Protein AF-A0A7S0I139-F1 (afdb_monomer)

Nearest PDB structures (foldseek):
  7aqc-assembly1_R  TM=9.179E-01  e=1.512E-05  Bacillus subtilis subsp. subtilis str. 168
  8s1u-assembly1_H  TM=9.292E-01  e=3.301E-05  Bacillus subtilis subsp. subtilis str. 168
  5h3w-assembly1_B  TM=8.240E-01  e=2.596E-05  Streptococcus suis
  5h3w-assembly1_A  TM=7.761E-01  e=1.811E-05  Streptococcus suis
  7ope-assembly1_0  TM=8.280E-01  e=2.124E-04  Bacillus subtilis subsp. subtilis str. 168

Structure (mmCIF, N/CA/C/O backbone):
data_AF-A0A7S0I139-F1
#
_entry.id   AF-A0A7S0I139-F1
#
loop_
_atom_site.group_PDB
_atom_site.id
_atom_site.type_symbol
_atom_site.label_atom_id
_atom_site.label_alt_id
_atom_site.label_comp_id
_atom_site.label_asym_id
_atom_site.label_entity_id
_atom_site.label_seq_id
_atom_site.pdbx_PDB_ins_code
_atom_site.Cartn_x
_atom_site.Cartn_y
_atom_site.Cartn_z
_atom_site.occupancy
_atom_site.B_iso_or_equiv
_atom_site.auth_seq_id
_atom_site.auth_comp_id
_atom_site.auth_asym_id
_atom_site.auth_atom_id
_atom_site.pdbx_PDB_model_num
ATOM 1 N N . THR A 1 1 ? -18.151 40.736 17.067 1.00 50.47 1 THR A N 1
ATOM 2 C CA . THR A 1 1 ? -18.197 39.431 16.373 1.00 50.47 1 THR A CA 1
ATOM 3 C C . THR A 1 1 ? -17.439 38.428 17.221 1.00 50.47 1 THR A C 1
ATOM 5 O O . THR A 1 1 ? -16.233 38.575 17.356 1.00 50.47 1 THR A O 1
ATOM 8 N N . LYS A 1 2 ? -18.119 37.511 17.925 1.00 50.06 2 LYS A N 1
ATOM 9 C CA . LYS A 1 2 ? -17.433 36.521 18.777 1.00 50.06 2 LYS A CA 1
ATOM 10 C C . LYS A 1 2 ? -16.737 35.507 17.869 1.00 50.06 2 LYS A C 1
ATOM 12 O O . LYS A 1 2 ? -17.412 34.831 17.100 1.00 50.06 2 LYS A O 1
ATOM 17 N N . ALA A 1 3 ? -15.411 35.434 17.931 1.00 61.94 3 ALA A N 1
ATOM 18 C CA . ALA A 1 3 ? -14.649 34.405 17.238 1.00 61.94 3 ALA A CA 1
ATOM 19 C C . ALA A 1 3 ? -15.032 33.032 17.815 1.00 61.94 3 ALA A C 1
ATOM 21 O O . ALA A 1 3 ? -14.872 32.796 19.014 1.00 61.94 3 ALA A O 1
ATOM 22 N N . SER A 1 4 ? -15.584 32.145 16.985 1.00 67.50 4 SER A N 1
ATOM 23 C CA . SER A 1 4 ? -15.813 30.756 17.376 1.00 67.50 4 SER A CA 1
ATOM 24 C C . SER A 1 4 ? -14.469 30.038 17.403 1.00 67.50 4 SER A C 1
ATOM 26 O O . SER A 1 4 ? -13.767 30.013 16.390 1.00 67.50 4 SER A O 1
ATOM 28 N N . ILE A 1 5 ? -14.116 29.445 18.541 1.00 71.31 5 ILE A N 1
ATOM 29 C CA . ILE A 1 5 ? -12.948 28.570 18.650 1.00 71.31 5 ILE A CA 1
ATOM 30 C C . ILE A 1 5 ? -13.172 27.399 17.690 1.00 71.31 5 ILE A C 1
ATOM 3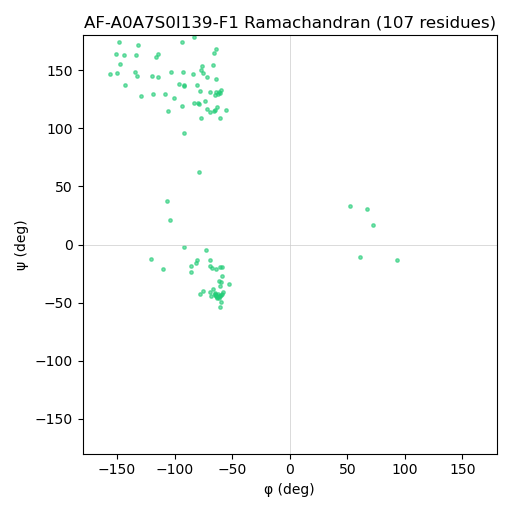2 O O . ILE A 1 5 ? -14.048 26.563 17.917 1.00 71.31 5 ILE A O 1
ATOM 36 N N . GLN A 1 6 ? -12.418 27.363 16.591 1.00 72.25 6 GLN A N 1
ATOM 37 C CA . GLN A 1 6 ? -12.414 26.215 15.694 1.00 72.25 6 GLN A CA 1
ATOM 38 C C . GLN A 1 6 ? -11.815 25.037 16.463 1.00 72.25 6 GLN A C 1
ATOM 40 O O . GLN A 1 6 ? -10.654 25.074 16.867 1.00 72.25 6 GLN A O 1
ATOM 45 N N . GLN A 1 7 ? -12.631 24.012 16.710 1.00 75.88 7 GLN A N 1
ATOM 46 C CA . GLN A 1 7 ? -12.170 22.749 17.278 1.00 75.88 7 GLN A CA 1
ATOM 47 C C . GLN A 1 7 ? -11.043 22.206 16.395 1.00 75.88 7 GLN A C 1
ATOM 49 O O . GLN A 1 7 ? -11.257 21.904 15.220 1.00 75.88 7 GLN A O 1
ATOM 54 N N . ILE A 1 8 ? -9.834 22.113 16.952 1.00 80.94 8 ILE A N 1
ATOM 55 C CA . ILE A 1 8 ? -8.684 21.557 16.240 1.00 80.94 8 ILE A CA 1
ATOM 56 C C . ILE A 1 8 ? -8.987 20.081 15.984 1.00 80.94 8 ILE A C 1
ATOM 58 O O . ILE A 1 8 ? -9.152 19.290 16.916 1.00 80.94 8 ILE A O 1
ATOM 62 N N . ARG A 1 9 ? -9.097 19.716 14.705 1.00 88.38 9 ARG A N 1
ATOM 63 C CA . ARG A 1 9 ? -9.361 18.340 14.285 1.00 88.38 9 ARG A CA 1
ATOM 64 C C . ARG A 1 9 ? -8.247 17.429 14.797 1.00 88.38 9 ARG A C 1
ATOM 66 O O . ARG A 1 9 ? -7.068 17.723 14.619 1.00 88.38 9 ARG A O 1
ATOM 73 N N . LYS A 1 10 ? -8.620 16.291 15.385 1.00 87.44 10 LYS A N 1
ATOM 74 C CA . LYS A 1 10 ? -7.655 15.240 15.721 1.00 87.44 10 LYS A CA 1
ATOM 75 C C . LYS A 1 10 ? -7.138 14.611 14.429 1.00 87.44 10 LYS A C 1
ATOM 77 O O . LYS A 1 10 ? -7.903 13.984 13.702 1.00 87.44 10 LYS A O 1
ATOM 82 N N . THR A 1 11 ? -5.853 14.795 14.155 1.00 89.69 11 THR A N 1
ATOM 83 C CA . THR A 1 11 ? -5.167 14.162 13.026 1.00 89.69 11 THR A CA 1
ATOM 84 C C . THR A 1 11 ? -5.137 12.652 13.225 1.00 89.69 11 THR A C 1
ATOM 86 O O . THR A 1 11 ? -4.710 12.168 14.277 1.00 89.69 11 THR A O 1
ATOM 89 N N . HIS A 1 12 ? -5.574 11.894 12.224 1.00 92.88 12 HIS A N 1
ATOM 90 C CA . HIS A 1 12 ? -5.452 10.445 12.254 1.00 92.88 12 HIS A CA 1
ATOM 91 C C . HIS A 1 12 ? -4.007 10.020 11.976 1.00 92.88 12 HIS A C 1
ATOM 93 O O . HIS A 1 12 ? -3.282 10.643 11.201 1.00 92.88 12 HIS A O 1
ATOM 99 N N . TRP A 1 13 ? -3.584 8.908 12.580 1.00 93.56 13 TRP A N 1
ATOM 100 C CA . TRP A 1 13 ? -2.213 8.398 12.462 1.00 93.56 13 TRP A CA 1
ATOM 101 C C . TRP A 1 13 ? -1.794 8.088 11.016 1.00 93.56 13 TRP A C 1
ATOM 103 O O . TRP A 1 13 ? -0.602 8.126 10.707 1.00 93.56 13 TRP A O 1
ATOM 113 N N . PHE A 1 14 ? -2.756 7.763 10.145 1.00 94.19 14 PHE A N 1
ATOM 114 C CA . PHE A 1 14 ? -2.508 7.368 8.761 1.00 94.19 14 PHE A CA 1
ATOM 115 C C . PHE A 1 14 ? -2.274 8.557 7.824 1.00 94.19 14 PHE A C 1
ATOM 117 O O . PHE A 1 14 ? -1.764 8.376 6.724 1.00 94.19 14 PHE A O 1
ATOM 124 N N . GLU A 1 15 ? -2.580 9.783 8.254 1.00 93.94 15 GLU A N 1
ATOM 125 C CA . GLU A 1 15 ? -2.470 10.976 7.403 1.00 93.94 15 GLU A CA 1
ATOM 126 C C . GLU A 1 15 ? -1.025 11.362 7.066 1.00 93.94 15 GLU A C 1
ATOM 128 O O . GLU A 1 15 ? -0.768 12.136 6.141 1.00 93.94 15 GLU A O 1
ATOM 133 N N . LYS A 1 16 ? -0.057 10.781 7.782 1.00 92.81 16 LYS A N 1
ATOM 134 C CA . LYS A 1 16 ? 1.367 10.873 7.439 1.00 92.81 16 LYS A CA 1
ATOM 135 C C . LYS A 1 16 ? 1.721 10.127 6.144 1.00 92.81 16 LYS A C 1
ATOM 137 O O . LYS A 1 16 ? 2.758 10.421 5.552 1.00 92.81 16 LYS A O 1
ATOM 142 N N . PHE A 1 17 ? 0.878 9.187 5.717 1.00 95.94 17 PHE A N 1
ATOM 143 C CA . PHE A 1 17 ? 1.015 8.438 4.471 1.00 95.94 17 PHE A CA 1
ATOM 144 C C . PHE A 1 17 ? 0.235 9.112 3.342 1.00 95.94 17 PHE A C 1
ATOM 146 O O . PHE A 1 17 ? -0.473 10.104 3.531 1.00 95.94 17 PHE A O 1
ATOM 153 N N . ILE A 1 18 ? 0.373 8.588 2.133 1.00 95.81 18 ILE A N 1
ATOM 154 C CA . ILE A 1 18 ? -0.603 8.848 1.083 1.00 95.81 18 ILE A CA 1
ATOM 155 C C . ILE A 1 18 ? -1.805 7.955 1.370 1.00 95.81 18 ILE A C 1
ATOM 157 O O . ILE A 1 18 ? -1.638 6.764 1.619 1.00 95.81 18 ILE A O 1
ATOM 161 N N . TRP A 1 19 ? -3.008 8.517 1.335 1.00 96.56 19 TRP A N 1
ATOM 162 C CA . TRP A 1 19 ? -4.213 7.750 1.606 1.00 96.56 19 TRP A CA 1
ATOM 163 C C . TRP A 1 19 ? -5.401 8.257 0.800 1.00 96.56 19 TRP A C 1
ATOM 165 O O . TRP A 1 19 ? -5.444 9.419 0.395 1.00 96.56 19 TRP A O 1
ATOM 175 N N . PHE A 1 20 ? -6.364 7.370 0.583 1.00 97.56 20 PHE A N 1
ATOM 176 C CA . PHE A 1 20 ? -7.692 7.718 0.098 1.00 97.56 20 PHE A CA 1
ATOM 177 C C . PHE A 1 20 ? -8.717 6.709 0.623 1.00 97.56 20 PHE A C 1
ATOM 179 O O . PHE A 1 20 ? -8.354 5.630 1.096 1.00 97.56 20 PHE A O 1
ATOM 186 N N . ILE A 1 21 ? -9.996 7.074 0.553 1.00 97.44 21 ILE A N 1
ATOM 187 C CA . ILE A 1 21 ? -11.108 6.161 0.830 1.00 97.44 21 ILE A CA 1
ATOM 188 C C . ILE A 1 21 ? -11.664 5.681 -0.509 1.00 97.44 21 ILE A C 1
ATOM 190 O O . ILE A 1 21 ? -11.972 6.507 -1.371 1.00 97.44 21 ILE A O 1
ATOM 194 N N . SER A 1 22 ? -11.749 4.364 -0.705 1.00 97.38 22 SER A N 1
ATOM 195 C CA . SER A 1 22 ? -12.356 3.784 -1.905 1.00 97.38 22 SER A CA 1
ATOM 196 C C . SER A 1 22 ? -13.851 4.092 -1.969 1.00 97.38 22 SER A C 1
ATOM 198 O O . SER A 1 22 ? -14.480 4.453 -0.972 1.00 97.38 22 SER A O 1
ATOM 200 N N . SER A 1 23 ? -14.453 3.898 -3.142 1.00 96.75 23 SER A N 1
ATOM 201 C CA . SER A 1 23 ? -15.902 4.084 -3.318 1.00 96.75 23 SER A CA 1
ATOM 202 C C . SER A 1 23 ? -16.747 3.165 -2.429 1.00 96.75 23 SER A C 1
ATOM 204 O O . SER A 1 23 ? -17.908 3.464 -2.175 1.00 96.75 23 SER A O 1
ATOM 206 N N . GLU A 1 24 ? -16.161 2.077 -1.930 1.00 96.50 24 GLU A N 1
ATOM 207 C CA . GLU A 1 24 ? -16.807 1.104 -1.043 1.00 96.50 24 GLU A CA 1
ATOM 208 C C . GLU A 1 24 ? -16.349 1.268 0.414 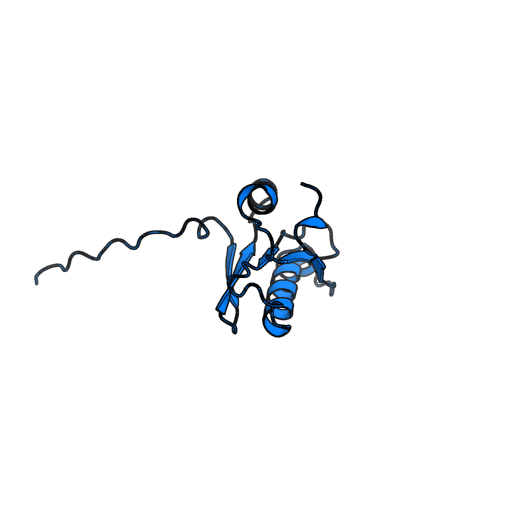1.00 96.50 24 GLU A C 1
ATOM 210 O O . GLU A 1 24 ? -16.477 0.355 1.225 1.00 96.50 24 GLU A O 1
ATOM 215 N N . A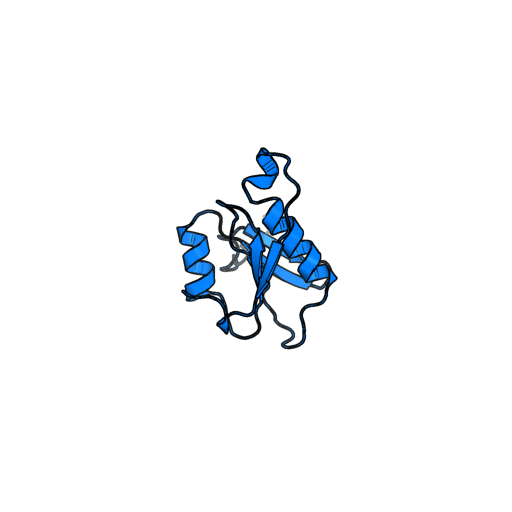SN A 1 25 ? -15.829 2.451 0.758 1.00 96.56 25 ASN A N 1
ATOM 216 C CA . ASN A 1 25 ? -15.490 2.860 2.117 1.00 96.56 25 ASN A CA 1
ATOM 217 C C . ASN A 1 25 ? -14.320 2.087 2.759 1.00 96.56 25 ASN A C 1
ATOM 219 O O . ASN A 1 25 ? -14.258 1.938 3.980 1.00 96.56 25 ASN A O 1
ATOM 223 N N . PHE A 1 26 ? -13.354 1.629 1.958 1.00 97.69 26 PHE A N 1
ATOM 224 C CA . PHE A 1 26 ? -12.105 1.064 2.472 1.00 97.69 26 PHE A CA 1
ATOM 225 C C . PHE A 1 26 ? -11.008 2.121 2.495 1.00 97.69 26 PHE A C 1
ATOM 227 O O . PHE A 1 26 ? -10.837 2.887 1.548 1.00 97.69 26 PHE A O 1
ATOM 234 N N . LEU A 1 27 ? -1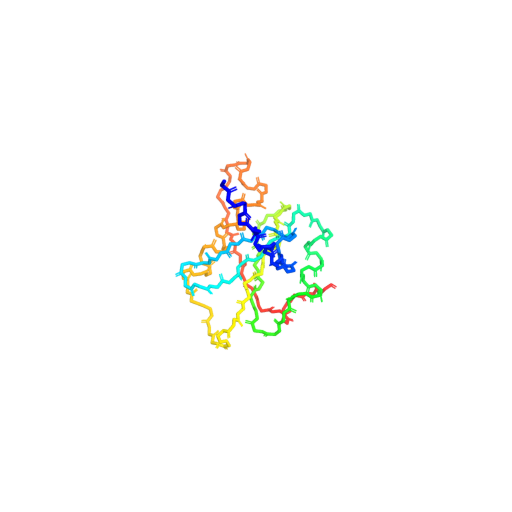0.224 2.134 3.569 1.00 97.56 27 LEU A N 1
ATOM 235 C CA . LEU A 1 27 ? -9.041 2.978 3.659 1.00 97.56 27 LEU A CA 1
ATOM 236 C C . LEU A 1 27 ? -7.890 2.320 2.895 1.00 97.56 27 LEU A C 1
ATOM 238 O O . LEU A 1 27 ? -7.471 1.213 3.231 1.00 97.56 27 LEU A O 1
ATOM 242 N N . VAL A 1 28 ? -7.358 3.026 1.903 1.00 97.75 28 VAL A N 1
ATOM 243 C CA . VAL A 1 28 ? -6.182 2.608 1.136 1.00 97.75 28 VAL A CA 1
ATOM 244 C C . VAL A 1 28 ? -5.008 3.497 1.518 1.00 97.75 28 VAL A C 1
ATOM 246 O O . VAL A 1 28 ? -5.129 4.722 1.519 1.00 97.75 28 VAL A O 1
ATOM 249 N N . LEU A 1 29 ? -3.877 2.881 1.854 1.00 97.69 29 LEU A N 1
ATOM 250 C CA . LEU A 1 29 ? -2.652 3.533 2.313 1.00 97.69 29 LEU A CA 1
ATOM 251 C C . LEU A 1 29 ? -1.496 3.233 1.366 1.00 97.69 29 LEU A C 1
ATOM 253 O O . LEU A 1 29 ? -1.392 2.125 0.855 1.00 97.69 29 LEU A O 1
ATOM 257 N N . CYS A 1 30 ? -0.604 4.201 1.189 1.00 96.19 30 CYS A N 1
ATOM 258 C CA . CYS A 1 30 ? 0.595 4.105 0.367 1.00 96.19 30 CYS A CA 1
ATOM 259 C C . CYS A 1 30 ? 1.745 4.877 1.021 1.00 96.19 30 CYS A C 1
ATOM 261 O O . CYS A 1 30 ? 1.557 5.999 1.505 1.00 96.19 30 CYS A O 1
ATOM 263 N N . GLY A 1 31 ? 2.950 4.308 1.028 1.00 94.62 31 GLY A N 1
ATOM 264 C CA . GLY A 1 31 ? 4.132 5.021 1.515 1.00 94.62 31 GLY A CA 1
ATOM 265 C C . GLY A 1 31 ? 4.636 6.038 0.490 1.00 94.62 31 GLY A C 1
ATOM 266 O O . GLY A 1 31 ? 4.441 5.880 -0.714 1.00 94.62 31 GLY A O 1
ATOM 267 N N . ARG A 1 32 ? 5.250 7.123 0.972 1.00 91.31 32 ARG A N 1
ATOM 268 C CA . ARG A 1 32 ? 5.882 8.150 0.117 1.00 91.31 32 ARG A CA 1
ATOM 269 C C . ARG A 1 32 ? 7.316 7.804 -0.269 1.00 91.31 32 ARG A C 1
ATOM 271 O O . ARG A 1 32 ? 7.820 8.311 -1.263 1.00 91.31 32 ARG A O 1
ATOM 278 N N . ASP A 1 33 ? 7.956 6.965 0.532 1.00 92.12 33 ASP A N 1
ATOM 279 C CA . ASP A 1 33 ? 9.342 6.546 0.392 1.00 92.12 33 ASP A CA 1
ATOM 280 C C . ASP A 1 33 ? 9.514 5.106 0.905 1.00 92.12 33 ASP A C 1
ATOM 282 O O . ASP A 1 33 ? 8.586 4.496 1.452 1.00 92.12 33 ASP A O 1
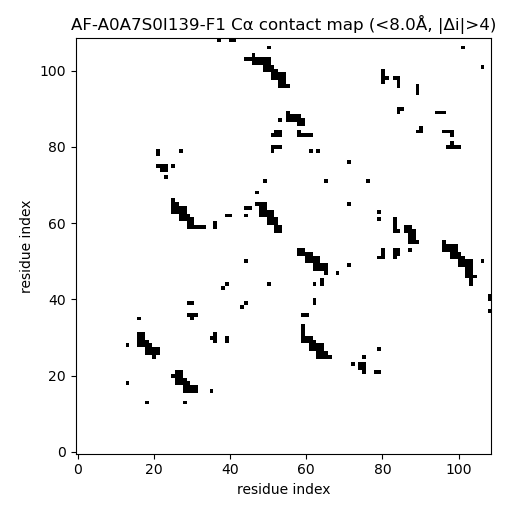ATOM 286 N N . ALA A 1 34 ? 10.716 4.555 0.727 1.00 90.88 34 ALA A N 1
ATOM 287 C CA . ALA A 1 34 ? 11.033 3.191 1.134 1.00 90.88 34 ALA A CA 1
ATOM 288 C C . ALA A 1 34 ? 10.875 2.962 2.650 1.00 90.88 34 ALA A C 1
ATOM 290 O O . ALA A 1 34 ? 10.403 1.901 3.056 1.00 90.88 34 ALA A O 1
ATOM 291 N N . GLN A 1 35 ? 11.195 3.957 3.485 1.00 93.25 35 GLN A N 1
ATOM 292 C CA . GLN A 1 35 ? 11.075 3.837 4.942 1.00 93.25 35 GLN A CA 1
ATOM 293 C C . GLN A 1 35 ? 9.606 3.787 5.375 1.00 93.25 35 GLN A C 1
ATOM 295 O O . GLN A 1 35 ? 9.231 2.989 6.234 1.00 93.25 35 GLN A O 1
ATOM 300 N N . GLN A 1 36 ? 8.746 4.606 4.766 1.00 94.69 36 GLN A N 1
ATOM 301 C CA . GLN A 1 36 ? 7.306 4.574 4.990 1.00 94.69 36 GLN A CA 1
ATOM 302 C C . GLN A 1 36 ? 6.671 3.286 4.467 1.00 94.69 36 GLN A C 1
ATOM 304 O O . GLN A 1 36 ? 5.775 2.761 5.127 1.00 94.69 36 GLN A O 1
ATOM 309 N N . ASN A 1 37 ? 7.130 2.767 3.324 1.00 93.56 37 ASN A N 1
ATOM 310 C CA . ASN A 1 37 ? 6.678 1.478 2.796 1.00 93.56 37 ASN A CA 1
ATOM 311 C C . ASN A 1 37 ? 6.971 0.355 3.795 1.00 93.56 37 ASN A C 1
ATOM 313 O O . ASN A 1 37 ? 6.074 -0.405 4.157 1.00 93.56 37 ASN A O 1
ATOM 317 N N . GLU A 1 38 ? 8.203 0.292 4.299 1.00 93.12 38 GLU A N 1
ATOM 318 C CA . GLU A 1 38 ? 8.595 -0.692 5.305 1.00 93.12 38 GLU A CA 1
ATOM 319 C C . GLU A 1 38 ? 7.801 -0.513 6.608 1.00 93.12 38 GLU A C 1
ATOM 321 O O . GLU A 1 38 ? 7.292 -1.482 7.173 1.00 93.12 38 GLU A O 1
ATOM 326 N N . LEU A 1 39 ? 7.616 0.731 7.063 1.00 94.31 39 LEU A N 1
ATOM 327 C CA . LEU A 1 39 ? 6.815 1.046 8.245 1.00 94.31 39 LEU A CA 1
ATOM 328 C C . LEU A 1 39 ? 5.363 0.567 8.101 1.00 94.31 39 LEU A C 1
ATOM 330 O O . LEU A 1 39 ? 4.807 0.019 9.056 1.00 94.31 39 LEU A O 1
ATOM 334 N N . LEU A 1 40 ? 4.754 0.765 6.929 1.00 94.25 40 LEU A N 1
ATOM 335 C CA . LEU A 1 40 ? 3.399 0.308 6.626 1.00 94.25 40 LEU A CA 1
ATOM 336 C C . LEU A 1 40 ? 3.296 -1.215 6.735 1.00 94.25 40 LEU A C 1
ATOM 338 O O . LEU A 1 40 ? 2.479 -1.712 7.508 1.00 94.25 40 LEU A O 1
ATOM 342 N N . VAL A 1 41 ? 4.166 -1.947 6.036 1.00 93.75 41 VAL A N 1
ATOM 343 C CA . VAL A 1 41 ? 4.154 -3.422 6.005 1.00 93.75 41 VAL A CA 1
ATOM 344 C C . VAL A 1 41 ? 4.470 -4.018 7.376 1.00 93.75 41 VAL A C 1
ATOM 346 O O . VAL A 1 41 ? 3.824 -4.969 7.818 1.00 93.75 41 VAL A O 1
ATOM 349 N N . LYS A 1 42 ? 5.458 -3.463 8.088 1.00 93.00 42 LYS A N 1
ATOM 350 C CA . LYS A 1 42 ? 5.912 -4.034 9.360 1.00 93.00 42 LYS A CA 1
ATOM 351 C C . LYS A 1 42 ? 4.980 -3.718 10.519 1.00 93.00 42 LYS A C 1
ATOM 353 O O . LYS A 1 42 ? 4.746 -4.613 11.332 1.00 93.00 42 LYS A O 1
ATOM 358 N N . ARG A 1 43 ? 4.480 -2.477 10.615 1.00 93.62 43 ARG A N 1
ATOM 359 C CA . ARG A 1 43 ? 3.765 -1.980 11.807 1.00 93.62 43 ARG A CA 1
ATOM 360 C C . ARG A 1 43 ? 2.269 -1.752 11.629 1.00 93.62 43 ARG A C 1
ATOM 362 O O . ARG A 1 43 ? 1.579 -1.679 12.639 1.00 93.62 43 ARG A O 1
ATOM 369 N N . HIS A 1 44 ? 1.778 -1.580 10.403 1.00 93.88 44 HIS A N 1
ATOM 370 C CA . HIS A 1 44 ? 0.389 -1.167 10.162 1.00 93.88 44 HIS A CA 1
ATOM 371 C C . HIS A 1 44 ? -0.431 -2.167 9.332 1.00 93.88 44 HIS A C 1
ATOM 373 O O . HIS A 1 44 ? -1.658 -2.041 9.292 1.00 93.88 44 HIS A O 1
ATOM 379 N N . MET A 1 45 ? 0.220 -3.155 8.710 1.00 94.88 45 MET A N 1
ATOM 380 C CA . MET A 1 45 ? -0.433 -4.285 8.055 1.00 94.88 45 MET A CA 1
ATOM 381 C C . MET A 1 45 ? -0.870 -5.318 9.092 1.00 94.88 45 MET A C 1
ATOM 383 O O . MET A 1 45 ? -0.049 -5.857 9.839 1.00 94.88 45 MET A O 1
ATOM 387 N N . GLU A 1 46 ? -2.165 -5.593 9.123 1.00 93.75 46 GLU A N 1
ATOM 388 C CA . GLU A 1 46 ? -2.800 -6.536 10.036 1.00 93.75 46 GLU A CA 1
ATOM 389 C C . GLU A 1 46 ? -3.372 -7.722 9.259 1.00 93.75 46 GLU A C 1
ATOM 391 O O . GLU A 1 46 ? -3.533 -7.681 8.040 1.00 93.75 46 GLU A O 1
ATOM 396 N N . LYS A 1 47 ? -3.688 -8.806 9.970 1.00 92.44 47 LYS A N 1
ATOM 397 C CA . LYS A 1 47 ? -4.311 -9.982 9.362 1.00 92.44 47 LYS A CA 1
ATOM 398 C C . LYS A 1 47 ? -5.662 -9.612 8.739 1.00 92.44 47 LYS A C 1
ATOM 400 O O . LYS A 1 47 ? -6.507 -9.027 9.411 1.00 92.44 47 LYS A O 1
ATOM 405 N N . GLY A 1 48 ? -5.872 -10.017 7.488 1.00 92.94 48 GLY A N 1
ATOM 406 C CA . GLY A 1 48 ? -7.093 -9.739 6.725 1.00 92.94 48 GLY A CA 1
ATOM 407 C C . GLY A 1 48 ? -7.028 -8.481 5.857 1.00 92.94 48 GLY A C 1
ATOM 408 O O . GLY A 1 48 ? -7.866 -8.336 4.966 1.00 92.94 48 GLY A O 1
ATOM 409 N N . ASP A 1 49 ? -6.027 -7.618 6.060 1.00 96.25 49 ASP A N 1
ATOM 410 C CA . ASP A 1 49 ? -5.708 -6.550 5.109 1.00 96.25 49 ASP A CA 1
ATOM 411 C C . ASP A 1 49 ? -5.246 -7.133 3.771 1.00 96.25 49 ASP A C 1
ATOM 413 O O . ASP A 1 49 ? -4.944 -8.320 3.664 1.00 96.25 49 ASP A O 1
ATOM 417 N N . ILE A 1 50 ? -5.160 -6.284 2.750 1.00 97.00 50 ILE A N 1
ATOM 418 C CA . ILE A 1 50 ? -4.615 -6.666 1.447 1.00 97.00 50 ILE A CA 1
ATOM 419 C C . ILE A 1 50 ? -3.386 -5.821 1.148 1.00 97.00 50 ILE A C 1
ATOM 421 O O . ILE A 1 50 ? -3.439 -4.594 1.232 1.00 97.00 50 ILE A O 1
ATOM 425 N N . TYR A 1 51 ? -2.295 -6.482 0.774 1.00 96.69 51 TYR A N 1
ATOM 426 C CA . TYR A 1 51 ? -1.092 -5.844 0.258 1.00 96.69 51 TYR A CA 1
ATOM 427 C C . TYR A 1 51 ? -1.163 -5.771 -1.266 1.00 96.69 51 TYR A C 1
ATOM 429 O O . TYR A 1 51 ? -1.542 -6.751 -1.904 1.00 96.69 51 TYR A O 1
ATOM 437 N N . LEU A 1 52 ? -0.771 -4.640 -1.853 1.00 96.12 52 LEU A N 1
ATOM 438 C CA . LEU A 1 52 ? -0.706 -4.451 -3.299 1.00 96.12 52 LEU A CA 1
ATOM 439 C C . LEU A 1 52 ? 0.621 -3.830 -3.717 1.00 96.12 52 LEU A C 1
ATOM 441 O O . LEU A 1 52 ? 1.164 -2.953 -3.037 1.00 96.12 52 LEU A O 1
ATOM 445 N N . HIS A 1 53 ? 1.098 -4.257 -4.882 1.00 94.62 53 HIS A N 1
ATOM 446 C CA . HIS A 1 53 ? 2.302 -3.734 -5.507 1.00 94.62 53 HIS A CA 1
ATOM 447 C C . HIS A 1 53 ? 2.192 -3.838 -7.034 1.00 94.62 53 HIS A C 1
ATOM 449 O O . HIS A 1 53 ? 1.545 -4.745 -7.563 1.00 94.62 53 HIS A O 1
ATOM 455 N N . ALA A 1 54 ? 2.801 -2.896 -7.751 1.00 93.31 54 ALA A N 1
ATOM 456 C CA . ALA A 1 54 ? 2.862 -2.937 -9.206 1.00 93.31 54 ALA A CA 1
ATOM 457 C C . ALA A 1 54 ? 4.038 -3.811 -9.646 1.00 93.31 54 ALA A C 1
ATOM 459 O O . ALA A 1 54 ? 5.074 -3.833 -8.985 1.00 93.31 54 ALA A O 1
ATOM 460 N N . ASP A 1 55 ? 3.905 -4.519 -10.764 1.00 88.31 55 ASP A N 1
ATOM 461 C CA . ASP A 1 55 ? 4.998 -5.326 -11.314 1.00 88.31 55 ASP A CA 1
ATOM 462 C C . ASP A 1 55 ? 6.007 -4.433 -12.057 1.00 88.31 55 ASP A C 1
ATOM 464 O O . ASP A 1 55 ? 6.144 -4.452 -13.280 1.00 88.31 55 ASP A O 1
ATOM 468 N N . ILE A 1 56 ? 6.623 -3.515 -11.310 1.00 87.06 56 ILE A N 1
ATOM 469 C CA . ILE A 1 56 ? 7.645 -2.593 -11.790 1.00 87.06 56 ILE A CA 1
ATOM 470 C C . ILE A 1 56 ? 8.521 -2.116 -10.631 1.00 87.06 56 ILE A C 1
ATOM 472 O O . ILE A 1 56 ? 8.072 -1.933 -9.495 1.00 87.06 56 ILE A O 1
ATOM 476 N N . HIS A 1 57 ? 9.795 -1.878 -10.929 1.00 82.75 57 HIS A N 1
ATOM 477 C CA . HIS A 1 57 ? 10.721 -1.302 -9.969 1.00 82.75 57 HIS A CA 1
ATOM 478 C C . HIS A 1 57 ? 10.310 0.127 -9.571 1.00 82.75 57 HIS A C 1
ATOM 480 O O . HIS A 1 57 ? 9.829 0.913 -10.387 1.00 82.75 57 HIS A O 1
ATOM 486 N N . GLY A 1 58 ? 10.505 0.469 -8.297 1.00 84.00 58 GLY A N 1
ATOM 487 C CA . GLY A 1 58 ? 10.153 1.785 -7.761 1.00 84.00 58 GLY A CA 1
ATOM 488 C C . GLY A 1 58 ? 8.651 2.029 -7.596 1.00 84.00 58 GLY A C 1
ATOM 489 O O . GLY A 1 58 ? 8.243 3.181 -7.467 1.00 84.00 58 GLY A O 1
ATOM 490 N N . ALA A 1 59 ? 7.823 0.982 -7.609 1.00 89.06 59 ALA A N 1
ATOM 491 C CA . ALA 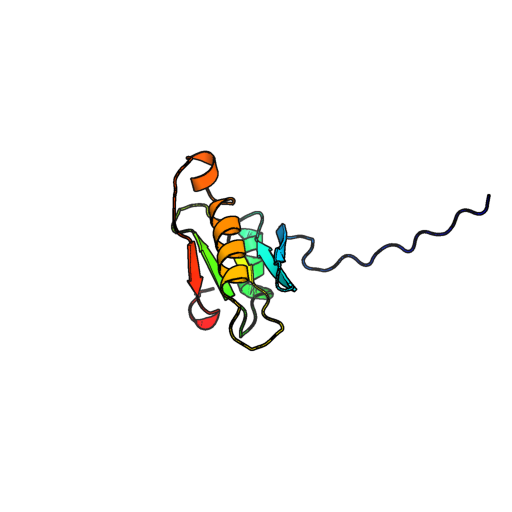A 1 59 ? 6.428 1.099 -7.214 1.00 89.06 59 ALA A CA 1
ATOM 492 C C . ALA A 1 59 ? 6.290 1.284 -5.698 1.00 89.06 59 ALA A C 1
ATOM 494 O O . ALA A 1 59 ? 7.042 0.722 -4.901 1.00 89.06 59 ALA A O 1
ATOM 495 N N . ALA A 1 60 ? 5.315 2.093 -5.293 1.00 91.31 60 ALA A N 1
ATOM 496 C CA . ALA A 1 60 ? 4.996 2.253 -3.887 1.00 91.31 60 ALA A CA 1
ATOM 497 C C . ALA A 1 60 ? 4.125 1.094 -3.378 1.00 91.31 60 ALA A C 1
ATOM 499 O O . ALA A 1 60 ? 3.143 0.698 -4.016 1.00 91.31 60 ALA A O 1
ATOM 500 N N . THR A 1 61 ? 4.441 0.602 -2.181 1.00 94.12 61 THR A N 1
ATOM 501 C CA . THR A 1 61 ? 3.616 -0.382 -1.475 1.00 94.12 61 THR A CA 1
ATOM 502 C C . THR A 1 61 ? 2.262 0.218 -1.122 1.00 94.12 61 THR A C 1
ATOM 504 O O . THR A 1 61 ? 2.204 1.287 -0.509 1.00 94.12 61 THR A O 1
ATOM 507 N N . HIS A 1 62 ? 1.190 -0.507 -1.435 1.00 96.19 62 HIS A N 1
ATOM 508 C CA . HIS A 1 62 ? -0.169 -0.158 -1.044 1.00 96.19 62 HIS A CA 1
ATOM 509 C C . HIS A 1 62 ? -0.748 -1.183 -0.064 1.00 96.19 62 HIS A C 1
ATOM 511 O O . HIS A 1 62 ? -0.488 -2.379 -0.168 1.00 96.19 62 HIS A O 1
ATOM 517 N N . ILE A 1 63 ? -1.549 -0.710 0.890 1.00 97.31 63 ILE A N 1
ATOM 518 C CA . ILE A 1 63 ? -2.295 -1.548 1.834 1.00 97.31 63 ILE A CA 1
ATOM 519 C C . ILE A 1 63 ? -3.753 -1.107 1.834 1.00 97.31 63 ILE A C 1
ATOM 521 O O . ILE A 1 63 ? -4.044 0.067 2.059 1.00 97.31 63 ILE A O 1
ATOM 525 N N . ILE A 1 64 ? -4.671 -2.048 1.638 1.00 97.75 64 ILE A N 1
ATOM 526 C CA . ILE A 1 64 ? -6.098 -1.841 1.888 1.00 97.75 64 ILE A CA 1
ATOM 527 C C . ILE A 1 64 ? -6.388 -2.316 3.306 1.00 97.75 64 ILE A C 1
ATOM 529 O O . ILE A 1 64 ? -6.208 -3.494 3.620 1.00 97.75 64 ILE A O 1
ATOM 533 N N . LYS A 1 65 ? -6.858 -1.400 4.152 1.00 97.12 65 LYS A N 1
ATOM 534 C CA . LYS A 1 65 ? -7.298 -1.714 5.509 1.00 97.12 65 LYS A CA 1
ATOM 535 C C . LYS A 1 65 ? -8.678 -2.357 5.459 1.00 97.12 65 LYS A C 1
ATOM 537 O O . LYS A 1 65 ? -9.675 -1.687 5.169 1.00 97.12 65 LYS A O 1
ATOM 542 N N . ASN A 1 66 ? -8.736 -3.654 5.743 1.00 96.06 66 ASN A N 1
ATOM 543 C CA . ASN A 1 66 ? -9.972 -4.423 5.671 1.00 96.06 66 ASN A CA 1
ATOM 544 C C . ASN A 1 66 ? -10.688 -4.434 7.025 1.00 96.06 66 ASN A C 1
ATOM 546 O O . ASN A 1 66 ? -10.423 -5.261 7.895 1.00 96.06 66 ASN A O 1
ATOM 550 N N . HIS A 1 67 ? -11.642 -3.521 7.187 1.00 92.56 67 HIS A N 1
ATOM 551 C CA . HIS A 1 67 ? -12.456 -3.443 8.399 1.00 92.56 67 HIS A CA 1
ATOM 552 C C . HIS A 1 67 ? -13.622 -4.449 8.419 1.00 92.56 67 HIS A C 1
ATOM 554 O O . HIS A 1 67 ? -14.197 -4.686 9.480 1.00 92.56 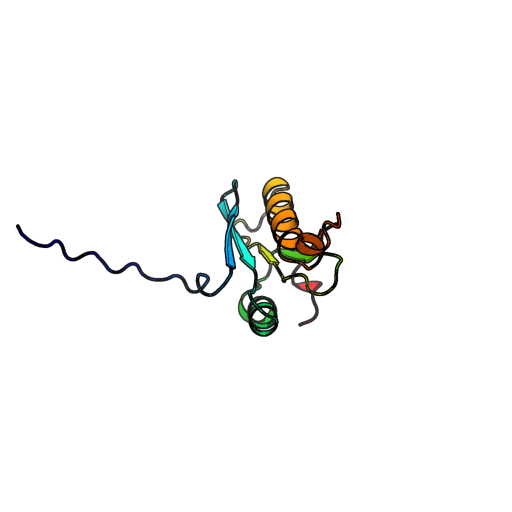67 HIS A O 1
ATOM 560 N N . THR A 1 68 ? -13.974 -5.036 7.270 1.00 90.44 68 THR A N 1
ATOM 561 C CA . THR A 1 68 ? -15.157 -5.901 7.120 1.00 90.44 68 THR A CA 1
ATOM 562 C C . THR A 1 68 ? -14.898 -7.361 7.479 1.00 90.44 68 THR A C 1
ATOM 564 O O . THR A 1 68 ? -15.845 -8.085 7.752 1.00 90.44 68 THR A O 1
ATOM 567 N N . LYS A 1 69 ? -13.630 -7.799 7.519 1.00 84.38 69 LYS A N 1
ATOM 568 C CA . LYS A 1 69 ? -13.193 -9.208 7.673 1.00 84.38 69 LYS A CA 1
ATOM 569 C C . LYS A 1 69 ? -13.645 -10.160 6.554 1.00 84.38 69 LYS A C 1
ATOM 571 O O . LYS A 1 69 ? -13.124 -11.270 6.484 1.00 84.38 69 LYS A O 1
ATOM 576 N N . ASP A 1 70 ? -14.539 -9.716 5.681 1.00 91.38 70 ASP A N 1
ATOM 577 C CA . ASP A 1 70 ? -14.931 -10.389 4.450 1.00 91.38 70 ASP A CA 1
ATOM 578 C C . ASP A 1 70 ? -13.948 -10.085 3.309 1.00 91.38 70 ASP A C 1
ATOM 580 O O . ASP A 1 70 ? -12.971 -9.342 3.465 1.00 91.38 70 ASP A O 1
ATOM 584 N N . ALA A 1 71 ? -14.192 -10.683 2.143 1.00 93.19 71 ALA A N 1
ATOM 585 C CA . ALA A 1 71 ? -13.407 -10.412 0.948 1.00 93.19 71 ALA A CA 1
ATOM 586 C C . ALA A 1 71 ? -13.528 -8.935 0.539 1.00 93.19 71 ALA A C 1
ATOM 588 O O . ALA A 1 71 ? -14.632 -8.400 0.418 1.00 93.19 71 ALA A O 1
ATOM 589 N N . VAL A 1 72 ? -12.386 -8.287 0.287 1.00 95.75 72 VAL A N 1
ATOM 590 C CA . VAL A 1 72 ? -12.364 -6.917 -0.238 1.00 95.75 72 VAL A CA 1
ATOM 591 C C . VAL A 1 72 ? -13.026 -6.913 -1.619 1.00 95.75 72 VAL A C 1
ATOM 593 O O . VAL A 1 72 ? -12.645 -7.728 -2.466 1.00 95.75 72 VAL A O 1
ATOM 596 N N . PRO A 1 73 ? -13.992 -6.018 -1.885 1.00 96.31 73 PRO A N 1
ATOM 597 C CA . PRO A 1 73 ? -14.700 -6.058 -3.150 1.00 96.31 73 PRO A CA 1
ATOM 598 C C . PRO A 1 73 ? -13.795 -5.720 -4.354 1.00 96.31 73 PRO A C 1
ATOM 600 O O . PRO A 1 73 ? -12.813 -4.976 -4.220 1.00 96.31 73 PRO A O 1
ATOM 603 N N . PRO A 1 74 ? -14.134 -6.210 -5.563 1.00 95.81 74 PRO A N 1
ATOM 604 C CA . PRO A 1 74 ? -13.302 -6.030 -6.755 1.00 95.81 74 PRO A CA 1
ATOM 605 C C . PRO A 1 74 ? -13.059 -4.571 -7.149 1.00 95.81 74 PRO A C 1
ATOM 607 O O . PRO A 1 74 ? -11.992 -4.252 -7.671 1.00 95.81 74 PRO A O 1
ATOM 610 N N . LEU A 1 75 ? -14.018 -3.673 -6.903 1.00 96.75 75 LEU A N 1
ATOM 611 C CA . LEU A 1 75 ? -13.877 -2.261 -7.258 1.00 96.75 75 LEU A CA 1
ATOM 612 C C . LEU A 1 75 ? -12.812 -1.576 -6.391 1.00 96.75 75 LEU A C 1
ATOM 614 O O . LEU A 1 75 ? -11.949 -0.880 -6.924 1.00 96.75 75 LEU A O 1
ATOM 618 N N . THR A 1 76 ? -12.808 -1.823 -5.081 1.00 97.31 76 THR A N 1
ATOM 619 C CA . THR A 1 76 ? -11.749 -1.358 -4.175 1.00 97.31 76 THR A CA 1
ATOM 620 C C . THR A 1 76 ? -10.379 -1.905 -4.582 1.00 97.31 76 THR A C 1
ATOM 622 O O . THR A 1 76 ? -9.412 -1.141 -4.624 1.00 97.31 76 THR A O 1
ATOM 625 N N . LEU A 1 77 ? -10.287 -3.192 -4.941 1.00 96.56 77 LEU A N 1
ATOM 626 C CA . LEU A 1 77 ? -9.041 -3.786 -5.446 1.00 96.56 77 LEU A CA 1
ATOM 627 C C . LEU A 1 77 ? -8.563 -3.090 -6.729 1.00 96.56 77 LEU A C 1
ATOM 629 O O . LEU A 1 77 ? -7.388 -2.743 -6.836 1.00 96.56 77 LEU A O 1
ATOM 633 N N . ALA A 1 78 ? -9.468 -2.823 -7.673 1.00 96.25 78 ALA A N 1
ATOM 634 C CA . ALA A 1 78 ? -9.149 -2.131 -8.919 1.00 96.25 78 ALA A CA 1
ATOM 635 C C . ALA A 1 78 ? -8.688 -0.682 -8.683 1.00 96.25 78 ALA A C 1
ATOM 637 O O . ALA A 1 78 ? -7.697 -0.246 -9.269 1.00 96.25 78 ALA A O 1
ATOM 638 N N . GLN A 1 79 ? -9.357 0.059 -7.794 1.00 97.06 79 GLN A N 1
ATOM 639 C CA . GLN A 1 79 ? -8.977 1.429 -7.436 1.00 97.06 79 GLN A CA 1
ATOM 640 C C . GLN A 1 79 ? -7.601 1.484 -6.763 1.00 97.06 79 GLN A C 1
ATOM 642 O O . GLN A 1 79 ? -6.771 2.327 -7.111 1.00 97.06 79 GLN A O 1
ATOM 647 N N . ALA A 1 80 ? -7.335 0.572 -5.825 1.00 96.94 80 ALA A N 1
ATOM 648 C CA . ALA A 1 80 ? -6.037 0.466 -5.170 1.00 96.94 80 ALA A CA 1
ATOM 649 C C . ALA A 1 80 ? -4.932 0.055 -6.156 1.00 96.94 80 ALA A C 1
ATOM 651 O O . ALA A 1 80 ? -3.855 0.651 -6.146 1.00 96.94 80 ALA A O 1
ATOM 652 N N . GLY A 1 81 ? -5.213 -0.899 -7.049 1.00 95.12 81 GLY A N 1
ATOM 653 C CA . GLY A 1 81 ? -4.289 -1.330 -8.098 1.00 95.12 81 GLY A CA 1
ATOM 654 C C . GLY A 1 81 ? -3.929 -0.198 -9.061 1.00 95.12 81 GLY A C 1
ATOM 655 O O . GLY A 1 81 ? -2.751 0.038 -9.318 1.00 95.12 81 GLY A O 1
ATOM 656 N N . LEU A 1 82 ? -4.921 0.570 -9.521 1.00 94.44 82 LEU A N 1
ATOM 657 C CA . LEU A 1 82 ? -4.685 1.741 -10.366 1.00 94.44 82 LEU A CA 1
ATOM 658 C C . LEU A 1 82 ? -3.839 2.795 -9.642 1.00 94.44 82 LEU A C 1
ATOM 660 O O . LEU A 1 82 ? -2.887 3.318 -10.217 1.00 94.44 82 LEU A O 1
ATOM 664 N N . SER A 1 83 ? -4.141 3.070 -8.367 1.00 94.69 83 SER A N 1
ATOM 665 C CA . SER A 1 83 ? -3.339 3.988 -7.548 1.00 94.69 83 SER A CA 1
ATOM 666 C C . SER A 1 83 ? -1.881 3.532 -7.444 1.00 94.69 83 SER A C 1
ATOM 668 O O . SER A 1 83 ? -0.971 4.348 -7.584 1.00 94.69 83 SER A O 1
ATOM 670 N N . CYS A 1 84 ? -1.658 2.225 -7.288 1.00 94.56 84 CYS A N 1
ATOM 671 C CA . CYS A 1 84 ? -0.330 1.631 -7.222 1.00 94.56 84 CYS A CA 1
ATOM 672 C C . CYS A 1 84 ? 0.464 1.820 -8.518 1.00 94.56 84 CYS A C 1
ATOM 674 O O . CYS A 1 84 ? 1.602 2.290 -8.474 1.00 94.56 84 CYS A O 1
ATOM 676 N N . VAL A 1 85 ? -0.156 1.564 -9.673 1.00 93.12 85 VAL A N 1
ATOM 677 C CA . VAL A 1 85 ? 0.471 1.802 -10.982 1.00 93.12 85 VAL A CA 1
ATOM 678 C C . VAL A 1 85 ? 0.777 3.289 -11.187 1.00 93.12 85 VAL A C 1
ATOM 680 O O . VAL A 1 85 ? 1.892 3.640 -11.576 1.00 93.12 85 VAL A O 1
ATOM 683 N N . CYS A 1 86 ? -0.165 4.178 -10.860 1.00 91.44 86 CYS A N 1
ATOM 684 C CA . CYS A 1 86 ? 0.026 5.628 -10.957 1.00 91.44 86 CYS A CA 1
ATOM 685 C C . CYS A 1 86 ? 1.113 6.170 -10.014 1.00 91.44 86 CYS A C 1
ATOM 687 O O . CYS A 1 86 ? 1.642 7.251 -10.256 1.00 91.44 86 CYS A O 1
ATOM 689 N N . ARG A 1 87 ? 1.454 5.445 -8.944 1.00 89.81 87 ARG A N 1
ATOM 690 C CA . ARG A 1 87 ? 2.518 5.795 -7.985 1.00 89.81 87 ARG A CA 1
ATOM 691 C C . ARG A 1 87 ? 3.753 4.919 -8.147 1.00 89.81 87 ARG A C 1
ATOM 693 O O . ARG A 1 87 ? 4.400 4.537 -7.173 1.00 89.81 87 ARG A O 1
ATOM 700 N N . SER A 1 88 ? 4.064 4.603 -9.391 1.00 89.88 88 SER A N 1
ATOM 701 C CA . SER A 1 88 ? 5.256 3.868 -9.777 1.00 89.88 88 SER A CA 1
ATOM 702 C C . SER A 1 88 ? 5.955 4.577 -10.929 1.00 89.88 88 SER A C 1
ATOM 704 O O . SER A 1 88 ? 5.393 5.482 -11.551 1.00 89.88 88 SER A O 1
ATOM 706 N N . GLN A 1 89 ? 7.154 4.109 -11.275 1.00 88.31 89 GLN A N 1
ATOM 707 C CA . GLN A 1 89 ? 7.883 4.600 -12.447 1.00 88.31 89 GLN A CA 1
ATOM 708 C C . GLN A 1 89 ? 7.099 4.420 -13.759 1.00 88.31 89 GLN A C 1
ATOM 710 O O . GLN A 1 89 ? 7.365 5.125 -14.732 1.00 88.31 89 GLN A O 1
ATOM 715 N N . ALA A 1 90 ? 6.094 3.533 -13.792 1.00 89.06 90 ALA A N 1
ATOM 716 C CA . ALA A 1 90 ? 5.258 3.314 -14.970 1.00 89.06 90 ALA A CA 1
ATOM 717 C C . ALA A 1 90 ? 4.490 4.580 -15.379 1.00 89.06 90 ALA A C 1
ATOM 719 O O . ALA A 1 90 ? 4.260 4.807 -16.567 1.00 89.06 90 ALA A O 1
ATOM 720 N N . TRP A 1 91 ? 4.134 5.430 -14.410 1.00 88.19 91 TRP A N 1
ATOM 721 C CA . TRP A 1 91 ? 3.419 6.678 -14.666 1.00 88.19 91 TRP A CA 1
ATOM 722 C C . TRP A 1 91 ? 4.245 7.679 -15.480 1.00 88.19 91 TRP A C 1
ATOM 724 O O . TRP A 1 91 ? 3.744 8.294 -16.433 1.00 88.19 91 TRP A O 1
ATOM 734 N N . ASP A 1 92 ? 5.520 7.816 -15.122 1.00 86.69 92 ASP A N 1
ATOM 735 C CA . ASP A 1 92 ? 6.455 8.709 -15.802 1.00 86.69 92 ASP A CA 1
ATOM 736 C C . ASP A 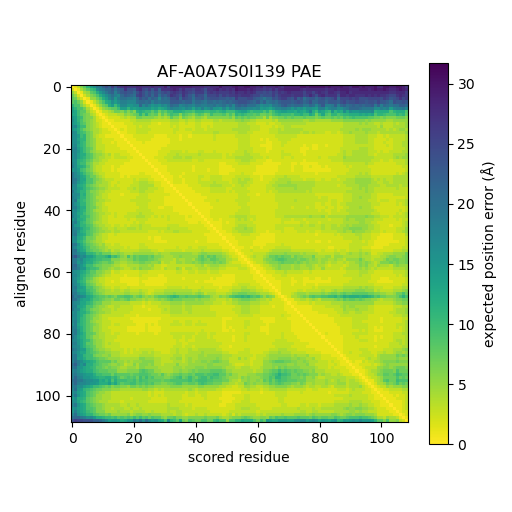1 92 ? 6.883 8.115 -17.145 1.00 86.69 92 ASP A C 1
ATOM 738 O O . ASP A 1 92 ? 6.892 8.815 -18.156 1.00 86.69 92 ASP A O 1
ATOM 742 N N . ALA A 1 93 ? 7.113 6.800 -17.181 1.00 89.31 93 ALA A N 1
ATOM 743 C CA . ALA A 1 93 ? 7.479 6.060 -18.385 1.00 89.31 93 ALA A CA 1
ATOM 744 C C . ALA A 1 93 ? 6.324 5.867 -19.388 1.00 89.31 93 ALA A C 1
ATOM 746 O O . ALA A 1 93 ? 6.544 5.320 -20.467 1.00 89.31 93 ALA A O 1
ATOM 747 N N . LYS A 1 94 ? 5.092 6.281 -19.049 1.00 88.38 94 LYS A N 1
ATOM 748 C CA . LYS A 1 94 ? 3.872 6.045 -19.851 1.00 88.38 94 LYS A CA 1
ATOM 749 C C . LYS A 1 94 ? 3.681 4.572 -20.222 1.00 88.38 94 LYS A C 1
ATOM 751 O O . LYS A 1 94 ? 3.145 4.247 -21.279 1.00 88.38 94 LYS A O 1
ATOM 756 N N . MET A 1 95 ? 4.108 3.685 -19.327 1.00 88.38 95 MET A N 1
ATOM 757 C CA . MET A 1 95 ? 3.979 2.246 -19.489 1.00 88.38 95 MET A CA 1
ATOM 758 C C . MET A 1 95 ? 2.679 1.760 -18.864 1.00 88.38 95 MET A C 1
ATOM 760 O O . MET A 1 95 ? 2.329 2.124 -17.741 1.00 88.38 95 MET A O 1
ATOM 764 N N . VAL A 1 96 ? 1.986 0.882 -19.582 1.00 82.69 96 VAL A N 1
ATOM 765 C CA . VAL A 1 96 ? 0.892 0.103 -19.008 1.00 82.69 96 VAL A CA 1
ATOM 766 C C . VAL A 1 96 ? 1.511 -1.100 -18.307 1.00 82.69 96 VAL A C 1
ATOM 768 O O . VAL A 1 96 ? 2.221 -1.883 -18.932 1.00 82.69 96 VAL A O 1
ATOM 771 N N . THR A 1 97 ? 1.250 -1.234 -17.011 1.00 87.56 97 THR A N 1
ATOM 772 C CA . THR A 1 97 ? 1.647 -2.403 -16.221 1.00 87.56 97 THR A CA 1
ATOM 773 C C . THR A 1 97 ? 0.480 -2.875 -15.362 1.00 87.56 97 THR A C 1
ATOM 775 O O . THR A 1 97 ? -0.502 -2.154 -15.162 1.00 87.56 97 THR A O 1
ATOM 778 N N . SER A 1 98 ? 0.583 -4.103 -14.874 1.00 88.94 98 SER A N 1
ATOM 779 C CA . SER A 1 98 ? -0.350 -4.695 -13.928 1.00 88.94 98 SER A CA 1
ATOM 780 C C . SER A 1 98 ? 0.108 -4.478 -12.489 1.00 88.94 98 SER A C 1
ATOM 782 O O . SER A 1 98 ? 1.301 -4.475 -12.182 1.00 88.94 98 SER A O 1
ATOM 784 N N . ALA A 1 99 ? -0.862 -4.363 -11.588 1.00 94.00 99 ALA A N 1
ATOM 785 C CA . ALA A 1 99 ? -0.639 -4.548 -10.163 1.00 94.00 99 ALA A CA 1
ATOM 786 C C . ALA A 1 99 ? -1.152 -5.918 -9.729 1.00 94.00 99 ALA A C 1
ATOM 788 O O . ALA A 1 99 ? -2.131 -6.428 -10.276 1.00 94.00 99 ALA A O 1
ATOM 789 N N . TYR A 1 100 ? -0.494 -6.488 -8.729 1.00 94.31 100 TYR A N 1
ATOM 790 C CA . TYR A 1 100 ? -0.934 -7.695 -8.053 1.00 94.31 100 TYR A CA 1
ATOM 791 C C . TYR A 1 100 ? -1.247 -7.382 -6.595 1.00 94.31 100 TYR A C 1
ATOM 793 O O . TYR A 1 100 ? -0.819 -6.367 -6.036 1.00 94.31 100 TYR A O 1
ATOM 801 N N . TRP A 1 101 ? -2.008 -8.276 -5.978 1.00 95.38 101 TRP A N 1
ATOM 802 C CA . TRP A 1 101 ? -2.331 -8.198 -4.568 1.00 95.38 101 TRP A CA 1
ATOM 803 C C . TRP A 1 101 ? -2.154 -9.559 -3.910 1.00 95.38 101 TRP A C 1
ATOM 805 O O . TRP A 1 101 ? -2.328 -10.594 -4.551 1.00 95.38 101 TRP A O 1
ATOM 815 N N . VAL A 1 102 ? -1.774 -9.545 -2.638 1.00 95.56 102 VAL A N 1
ATOM 816 C CA . VAL A 1 102 ? -1.559 -10.748 -1.830 1.00 95.56 102 VAL A CA 1
ATOM 817 C C . VAL A 1 102 ? -2.004 -10.516 -0.391 1.00 95.56 102 VAL A C 1
ATOM 819 O O . VAL A 1 102 ? -2.177 -9.376 0.058 1.00 95.56 102 VAL A O 1
ATOM 822 N N . HIS A 1 103 ? -2.180 -11.610 0.343 1.00 95.06 103 HIS A N 1
ATOM 823 C CA . HIS A 1 103 ? -2.446 -11.558 1.770 1.00 95.06 103 HIS A CA 1
ATOM 824 C C . HIS A 1 103 ? -1.173 -11.245 2.581 1.00 95.06 103 HIS A C 1
ATOM 826 O O . HIS A 1 103 ? -0.066 -11.571 2.142 1.00 95.06 103 HIS A O 1
ATOM 832 N N . PRO A 1 104 ? -1.307 -10.649 3.780 1.00 93.31 104 PRO A N 1
ATOM 833 C CA . PRO A 1 104 ? -0.196 -10.275 4.653 1.00 93.31 104 PRO A CA 1
ATOM 834 C C . PRO A 1 104 ? 0.769 -11.425 4.950 1.00 93.31 104 PRO A C 1
ATOM 836 O O . PRO A 1 104 ? 1.968 -11.200 5.079 1.00 93.31 104 PRO A O 1
ATOM 839 N N . GLU A 1 105 ? 0.263 -12.655 5.042 1.00 92.94 105 GLU A N 1
ATOM 840 C CA . GLU A 1 105 ? 1.051 -13.860 5.312 1.00 92.94 105 GLU A CA 1
ATOM 841 C C . GLU A 1 105 ? 1.977 -14.252 4.150 1.00 92.94 105 GLU A C 1
ATOM 843 O O . GLU A 1 105 ? 2.922 -15.010 4.347 1.00 92.94 105 GLU A O 1
ATOM 848 N N . GLN A 1 106 ? 1.719 -13.737 2.946 1.00 91.44 106 GLN A N 1
ATOM 849 C CA . GLN A 1 106 ? 2.504 -14.006 1.739 1.00 91.44 106 GLN A CA 1
ATOM 850 C C . GLN A 1 106 ? 3.621 -12.974 1.520 1.00 91.44 106 GLN A C 1
ATOM 852 O O . GLN A 1 106 ? 4.377 -13.085 0.556 1.00 91.44 106 GLN A O 1
ATOM 857 N N . VAL A 1 107 ? 3.722 -11.958 2.383 1.00 88.62 107 VAL A N 1
ATOM 858 C CA . VAL A 1 107 ? 4.697 -10.872 2.260 1.00 88.62 107 VAL A CA 1
ATOM 859 C C . VAL A 1 107 ? 5.798 -11.052 3.299 1.00 88.62 107 VAL A C 1
ATOM 861 O O . VAL A 1 107 ? 5.566 -10.934 4.504 1.00 88.62 107 VAL A O 1
ATOM 864 N N . SER A 1 108 ? 7.020 -11.292 2.827 1.00 82.50 108 SER A N 1
ATOM 865 C CA . SER A 1 108 ? 8.212 -11.261 3.677 1.00 82.50 108 SER A CA 1
ATOM 866 C C . SER A 1 108 ? 8.501 -9.828 4.125 1.00 82.50 108 SER A C 1
ATOM 868 O O . SE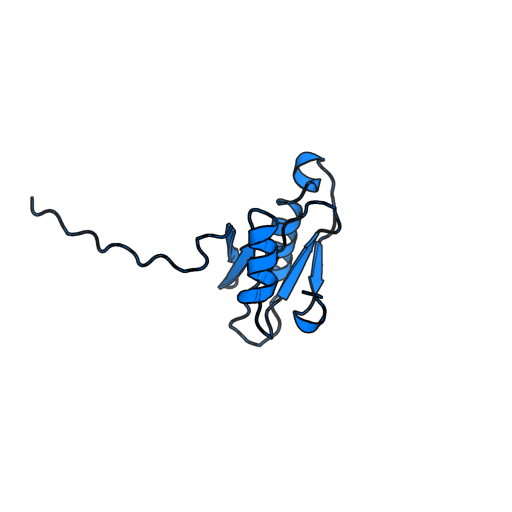R A 1 108 ? 8.496 -8.902 3.313 1.00 82.50 108 SER A O 1
ATOM 870 N N . LYS A 1 109 ? 8.732 -9.656 5.428 1.00 71.12 109 LYS A N 1
ATOM 871 C CA . LYS A 1 109 ? 9.008 -8.365 6.070 1.00 71.12 109 LYS A CA 1
ATOM 872 C C . LYS A 1 109 ? 10.494 -8.033 6.072 1.00 71.12 109 LYS A C 1
ATOM 874 O O . LYS A 1 109 ? 11.293 -8.938 6.381 1.00 71.12 109 LYS A O 1
#

Secondary structure (DSSP, 8-state):
-PPP--------GGGGSEEEE-TTS-EEEE-SSHHHHHHIIIII--TT-EEEEESSTTPPPEEEE-SSSSPPPHHHHHHHHHHHHHTSHHHHTT----EEEE-GGGS--

Organism: NCBI:txid3032

Sequence (109 aa):
TKASIQQIRKTHWFEKFIWFISSENFLVLCGRDAQQNELLVKRHMEKGDIYLHADIHGAATHIIKNHTKDAVPPLTLAQAGLSCVCRSQAWDAKMVTSAYWVHPEQVSK

Foldseek 3Di:
DDDDDDDDDDDDPQVQFDWDAFPVGWIKTWHPDPVRQCCCLPPVADFQKKWKAWPDPAFIIMITDDPPSDDDDPRRVVVNFVVRCCRGVCVVVVHDTGMDMDGSVPDDD

Solvent-accessible surface area (backbone atoms only — not comparable to full-atom values): 6536 Å² total; per-residue (Å²): 133,85,82,76,81,74,78,79,76,83,80,60,86,62,70,85,39,47,69,51,68,38,97,81,74,36,47,36,39,30,30,87,49,73,69,45,28,50,46,41,60,69,75,68,60,48,92,68,23,40,37,34,40,26,80,52,76,76,35,30,44,32,38,40,52,52,86,80,78,61,83,80,53,69,66,47,53,49,54,51,33,52,51,20,37,64,47,19,52,36,52,80,68,71,48,91,74,59,51,52,72,46,51,55,91,79,54,89,124

Radius of gyration: 15.86 Å; Cα contacts (8 Å, |Δi|>4): 183; chains: 1; bounding box: 29×53×39 Å

InterPro domains:
  IPR008532 NFACT, RNA-binding domain [PF05670] (16-109)
  IPR051608 Ribosome Quality Control Complex Subunit NEMF [PTHR15239] (2-109)

pLDDT: mean 90.93, std 8.58, range [50.06, 97.75]

Mean predicted aligned error: 5.32 Å